Protein AF-A0A848U2Q2-F1 (afdb_monomer_lite)

pLDDT: mean 91.68, std 9.93, range [46.81, 97.69]

Secondary structure (DSSP, 8-state):
-HHHHHHHHHHGGGS-S------HHHHHGGGGT--HHHH-TTSHHHHHHHHHHHHHHHHHHTT-

Radius of gyration: 13.92 Å; chains: 1; bounding box: 35×26×33 Å

Foldseek 3Di:
DVVVVVCCVVCPPVDDPQDQDDDPLCVCQVVVVHHSCVSPVPTPNNVSVVVRVVRVVVVVVVVD

Structure (mmCIF, N/CA/C/O backbone):
data_AF-A0A848U2Q2-F1
#
_entry.id   AF-A0A848U2Q2-F1
#
loop_
_atom_site.group_PDB
_atom_site.id
_atom_site.type_symbol
_atom_site.label_atom_id
_atom_site.label_alt_id
_atom_site.label_comp_id
_atom_site.label_asym_id
_atom_site.label_entity_id
_atom_site.label_seq_id
_atom_site.pdbx_PDB_ins_code
_atom_site.Cartn_x
_atom_site.Cartn_y
_atom_site.Cartn_z
_atom_site.occupancy
_atom_site.B_iso_or_equiv
_atom_site.auth_seq_id
_atom_site.auth_comp_id
_atom_site.auth_asym_id
_atom_site.auth_atom_id
_atom_site.pdbx_PDB_model_num
ATOM 1 N N . ASN A 1 1 ? 8.001 8.901 13.381 1.00 66.25 1 ASN A N 1
ATOM 2 C CA . ASN A 1 1 ? 7.524 9.301 12.037 1.00 66.25 1 ASN A CA 1
ATOM 3 C C . ASN A 1 1 ? 6.602 10.496 12.237 1.00 66.25 1 ASN A C 1
ATOM 5 O O . ASN A 1 1 ? 5.393 10.319 12.182 1.00 66.25 1 ASN A O 1
ATOM 9 N N . GLN A 1 2 ? 7.143 11.692 12.499 1.00 83.19 2 GLN A N 1
ATOM 10 C CA . GLN A 1 2 ? 6.335 12.832 12.979 1.00 83.19 2 GLN A CA 1
ATOM 11 C C . GLN A 1 2 ? 5.145 13.161 12.064 1.00 83.19 2 GLN A C 1
ATOM 13 O O . GLN A 1 2 ? 4.024 13.285 12.538 1.00 83.19 2 GLN A O 1
ATOM 18 N N . VAL A 1 3 ? 5.354 13.161 10.744 1.00 86.12 3 VAL A N 1
ATOM 19 C CA . VAL A 1 3 ? 4.285 13.412 9.760 1.00 86.12 3 VAL A CA 1
ATOM 20 C C . VAL A 1 3 ? 3.170 12.359 9.821 1.00 86.12 3 VAL A C 1
ATOM 22 O O . VAL A 1 3 ? 1.996 12.690 9.715 1.00 86.12 3 VAL A O 1
ATOM 25 N N . VAL A 1 4 ? 3.508 11.080 10.019 1.00 87.94 4 VAL A N 1
ATOM 26 C CA . VAL A 1 4 ? 2.502 10.003 10.106 1.00 87.94 4 VAL A CA 1
ATOM 27 C C . VAL A 1 4 ? 1.663 10.154 11.371 1.00 87.94 4 VAL A C 1
ATOM 29 O O . VAL A 1 4 ? 0.453 9.950 11.334 1.00 87.94 4 VAL A O 1
ATOM 32 N N . GLU A 1 5 ? 2.299 10.517 12.483 1.00 90.06 5 GLU A N 1
ATOM 33 C CA . GLU A 1 5 ? 1.627 10.743 13.764 1.00 90.06 5 GLU A CA 1
ATOM 34 C C . GLU A 1 5 ? 0.675 11.947 13.688 1.00 90.06 5 GLU A C 1
ATOM 36 O O . GLU A 1 5 ? -0.461 11.852 14.147 1.00 90.06 5 GLU A O 1
ATOM 41 N N . GLU A 1 6 ? 1.079 13.042 13.037 1.00 92.81 6 GLU A N 1
ATOM 42 C CA . GLU A 1 6 ? 0.219 14.212 12.812 1.00 92.81 6 GLU A CA 1
ATOM 43 C C . GLU A 1 6 ? -0.974 13.906 11.903 1.00 92.81 6 GLU A C 1
ATOM 45 O O . GLU A 1 6 ? -2.105 14.264 12.237 1.00 92.81 6 GLU A O 1
ATOM 50 N N . VAL A 1 7 ? -0.751 13.195 10.791 1.00 92.06 7 VAL A N 1
ATOM 51 C CA . VAL A 1 7 ? -1.826 12.766 9.882 1.00 92.06 7 VAL A CA 1
ATOM 52 C C . VAL A 1 7 ? -2.825 11.883 10.629 1.00 92.06 7 VAL A C 1
ATOM 54 O O . VAL A 1 7 ? -4.029 12.125 10.566 1.00 92.06 7 VAL A O 1
ATOM 57 N N . ARG A 1 8 ? -2.346 10.908 11.410 1.00 91.50 8 ARG A N 1
ATOM 58 C CA . ARG A 1 8 ? -3.222 10.057 12.229 1.00 91.50 8 ARG A CA 1
ATOM 59 C C . ARG A 1 8 ? -3.983 10.860 13.280 1.00 91.50 8 ARG A C 1
ATOM 61 O O . ARG A 1 8 ? -5.168 10.628 13.459 1.00 91.50 8 ARG A O 1
ATOM 68 N N . LYS A 1 9 ? -3.343 11.825 13.943 1.00 93.00 9 LYS A N 1
ATOM 69 C CA . LYS A 1 9 ? -3.997 12.674 14.951 1.00 93.00 9 LYS A CA 1
ATOM 70 C C . LYS A 1 9 ? -5.090 13.563 14.352 1.00 93.00 9 LYS A C 1
ATOM 72 O O . LYS A 1 9 ? -6.089 13.816 15.017 1.00 93.00 9 LYS A O 1
ATOM 77 N N . HIS A 1 10 ? -4.878 14.089 13.148 1.00 94.44 10 HIS A N 1
ATOM 78 C CA . HIS A 1 10 ? -5.808 15.034 12.534 1.00 94.44 10 HIS A CA 1
ATOM 79 C C . HIS A 1 10 ? -6.982 14.342 11.834 1.00 94.44 10 HIS A C 1
ATOM 81 O O . HIS A 1 10 ? -8.105 14.833 11.895 1.00 94.44 10 HIS A O 1
ATOM 87 N N . PHE A 1 11 ? -6.727 13.211 11.174 1.00 92.56 11 PHE A N 1
ATOM 88 C CA . PHE A 1 11 ? -7.715 12.536 10.333 1.00 92.56 11 PHE A CA 1
ATOM 89 C C . PHE A 1 11 ? -8.280 11.247 10.958 1.00 92.56 11 PHE A C 1
ATOM 91 O O . PHE A 1 11 ? -9.266 10.726 10.440 1.00 92.56 11 PHE A O 1
ATOM 98 N N . SER A 1 12 ? -7.699 10.755 12.060 1.00 88.12 12 SER A N 1
ATOM 99 C CA . SER A 1 12 ? -8.164 9.617 12.870 1.00 88.12 12 SER A CA 1
ATOM 100 C C . SER A 1 12 ? -8.713 8.461 12.024 1.00 88.12 12 SER A C 1
ATOM 102 O O . SER A 1 12 ? -7.963 7.837 11.272 1.00 88.12 12 SER A O 1
ATOM 104 N N . ASP A 1 13 ? -10.023 8.207 12.090 1.00 86.75 13 ASP A N 1
ATOM 105 C CA . ASP A 1 13 ? -10.682 7.059 11.463 1.00 86.75 13 ASP A CA 1
ATOM 106 C C . ASP A 1 13 ? -10.701 7.113 9.927 1.00 86.75 13 ASP A C 1
ATOM 108 O O . ASP A 1 13 ? -10.886 6.080 9.275 1.00 86.75 13 ASP A O 1
ATOM 112 N N . MET A 1 14 ? -10.455 8.288 9.335 1.00 89.00 14 MET A N 1
ATOM 113 C CA . MET A 1 14 ? -10.327 8.454 7.882 1.00 89.00 14 MET A CA 1
ATOM 114 C C . MET A 1 14 ? -8.995 7.924 7.337 1.00 89.00 14 MET A C 1
ATOM 116 O O . MET A 1 14 ? -8.840 7.792 6.123 1.00 89.00 14 MET A O 1
ATOM 120 N N . VAL A 1 15 ? -8.023 7.630 8.205 1.00 93.06 15 VAL A N 1
ATOM 121 C CA . VAL A 1 15 ? -6.717 7.096 7.804 1.00 93.06 15 VAL A CA 1
ATOM 122 C C . VAL A 1 15 ? -6.728 5.575 7.921 1.00 93.06 15 VAL A C 1
ATOM 124 O O . VAL A 1 15 ? -7.283 5.004 8.863 1.00 93.06 15 VAL A O 1
ATOM 127 N N . PHE A 1 16 ? -6.099 4.913 6.952 1.00 94.06 16 PHE A N 1
ATOM 128 C CA . PHE A 1 16 ? -5.797 3.489 7.045 1.00 94.06 16 PHE A CA 1
ATOM 129 C C . PHE A 1 16 ? -4.546 3.253 7.901 1.00 94.06 16 PHE A C 1
ATOM 131 O O . PHE A 1 16 ? -3.570 4.006 7.844 1.00 94.06 16 PHE A O 1
ATOM 138 N N . ASP A 1 17 ? -4.545 2.173 8.671 1.00 93.00 17 ASP A N 1
ATOM 139 C CA . ASP A 1 17 ? -3.390 1.723 9.434 1.00 93.00 17 ASP A CA 1
ATOM 140 C C . ASP A 1 17 ? -2.280 1.182 8.537 1.00 93.00 17 ASP A C 1
ATOM 142 O O . ASP A 1 17 ? -1.094 1.315 8.865 1.00 93.00 17 ASP A O 1
ATOM 146 N N . THR A 1 18 ? -2.648 0.601 7.396 1.00 95.50 18 THR A N 1
ATOM 147 C CA . THR A 1 18 ? -1.698 0.049 6.437 1.00 95.50 18 THR A CA 1
ATOM 148 C C . THR A 1 18 ? -0.856 1.147 5.782 1.00 95.50 18 THR A C 1
ATOM 150 O O . THR A 1 18 ? -1.360 2.021 5.081 1.00 95.50 18 THR A O 1
ATOM 153 N N . ILE A 1 19 ? 0.469 1.062 5.943 1.00 93.81 19 ILE A N 1
ATOM 154 C CA . ILE A 1 19 ? 1.426 1.993 5.333 1.00 93.81 19 ILE A CA 1
ATOM 155 C C . ILE A 1 19 ? 1.943 1.425 4.008 1.00 93.81 19 ILE A C 1
ATOM 157 O O . ILE A 1 19 ? 2.605 0.386 3.979 1.00 93.81 19 ILE A O 1
ATOM 161 N N . ILE A 1 20 ? 1.737 2.155 2.909 1.00 94.62 20 ILE A N 1
ATOM 162 C CA . ILE A 1 20 ? 2.355 1.833 1.618 1.00 94.62 20 ILE A CA 1
ATOM 163 C C . ILE A 1 20 ? 3.802 2.340 1.605 1.00 94.62 20 ILE A C 1
ATOM 165 O O . ILE A 1 20 ? 4.078 3.518 1.387 1.00 94.62 20 ILE A O 1
ATOM 169 N N . GLN A 1 21 ? 4.750 1.438 1.860 1.00 91.06 21 GLN A N 1
ATOM 170 C CA . GLN A 1 21 ? 6.178 1.760 1.829 1.00 91.06 21 GLN A CA 1
ATOM 171 C C . GLN A 1 21 ? 6.685 2.017 0.404 1.00 91.06 21 GLN A C 1
ATOM 173 O O . GLN A 1 21 ? 6.289 1.335 -0.544 1.00 91.06 21 GLN A O 1
ATOM 178 N N . ARG A 1 22 ? 7.645 2.943 0.267 1.00 91.75 22 ARG A N 1
ATOM 179 C CA . ARG A 1 22 ? 8.358 3.164 -0.997 1.00 91.75 22 ARG A CA 1
ATOM 180 C C . ARG A 1 22 ? 9.065 1.875 -1.414 1.00 91.75 22 ARG A C 1
ATOM 182 O O . ARG A 1 22 ? 9.820 1.292 -0.637 1.00 91.75 22 ARG A O 1
ATOM 189 N N . ASN A 1 23 ? 8.823 1.433 -2.639 1.00 93.62 23 ASN A N 1
ATOM 190 C CA . ASN A 1 23 ? 9.343 0.173 -3.147 1.00 93.62 23 ASN A CA 1
ATOM 191 C C . ASN A 1 23 ? 9.668 0.311 -4.639 1.00 93.62 23 ASN A C 1
ATOM 193 O O . ASN A 1 23 ? 8.858 0.842 -5.391 1.00 93.62 23 ASN A O 1
ATOM 197 N N . VAL A 1 24 ? 10.846 -0.169 -5.054 1.00 96.62 24 VAL A N 1
ATOM 198 C CA . VAL A 1 24 ? 11.324 -0.055 -6.445 1.00 96.62 24 VAL A CA 1
ATOM 199 C C . VAL A 1 24 ? 10.375 -0.763 -7.411 1.00 96.62 24 VAL A C 1
ATOM 201 O O . VAL A 1 24 ? 9.931 -0.144 -8.368 1.00 96.62 24 VAL A O 1
ATOM 204 N N . ARG A 1 25 ? 9.962 -2.001 -7.102 1.00 96.44 25 ARG A N 1
ATOM 205 C CA . ARG A 1 25 ? 9.020 -2.771 -7.934 1.00 96.44 25 ARG A CA 1
ATOM 206 C C . ARG A 1 25 ? 7.679 -2.060 -8.091 1.00 96.44 25 ARG A C 1
ATOM 208 O O . ARG A 1 25 ? 7.128 -2.019 -9.183 1.00 96.44 25 ARG A O 1
ATOM 215 N N . LEU A 1 26 ? 7.183 -1.443 -7.015 1.00 96.06 26 LEU A N 1
ATOM 216 C CA . LEU A 1 26 ? 5.965 -0.628 -7.050 1.00 96.06 26 LEU A CA 1
ATOM 217 C C . LEU A 1 26 ? 6.108 0.605 -7.951 1.00 96.06 26 LEU A C 1
ATOM 219 O O . LEU A 1 26 ? 5.145 0.982 -8.609 1.00 96.06 26 LEU A O 1
ATOM 223 N N . SER A 1 27 ? 7.287 1.228 -7.993 1.00 96.56 27 SER A N 1
ATOM 224 C CA . SER A 1 27 ? 7.568 2.342 -8.905 1.00 96.56 27 SER A CA 1
ATOM 225 C C . SER A 1 27 ? 7.795 1.897 -10.354 1.00 96.56 27 SER A C 1
ATOM 227 O O . SER A 1 27 ? 7.531 2.677 -11.261 1.00 96.56 27 SER A O 1
ATOM 229 N N . GLU A 1 28 ? 8.264 0.667 -10.579 1.00 97.69 28 GLU A N 1
ATOM 230 C CA . GLU A 1 28 ? 8.492 0.094 -11.911 1.00 97.69 28 GLU A CA 1
ATOM 231 C C . GLU A 1 28 ? 7.194 -0.380 -12.575 1.00 97.69 28 GLU A C 1
ATOM 233 O O . GLU A 1 28 ? 7.015 -0.143 -13.766 1.00 97.69 28 GLU A O 1
ATOM 238 N N . ALA A 1 29 ? 6.274 -0.995 -11.822 1.00 97.44 29 ALA A N 1
ATOM 239 C CA . ALA A 1 29 ? 5.053 -1.609 -12.357 1.00 97.44 29 ALA A CA 1
ATOM 240 C C . ALA A 1 29 ? 4.245 -0.719 -13.339 1.00 97.44 29 ALA A C 1
ATOM 242 O O . ALA A 1 29 ? 3.885 -1.216 -14.411 1.00 97.44 29 ALA A O 1
ATOM 243 N N 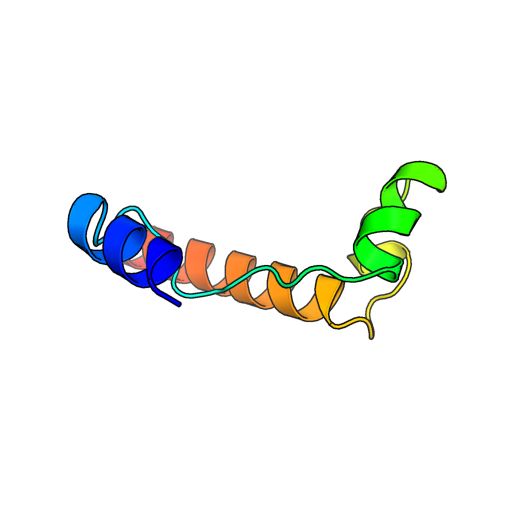. PRO A 1 30 ? 4.028 0.594 -13.081 1.00 96.31 30 PRO A N 1
ATOM 244 C CA . PRO A 1 30 ? 3.340 1.479 -14.025 1.00 96.31 30 PRO A CA 1
ATOM 245 C C . PRO A 1 30 ? 4.025 1.588 -15.392 1.00 96.31 30 PRO A C 1
ATOM 2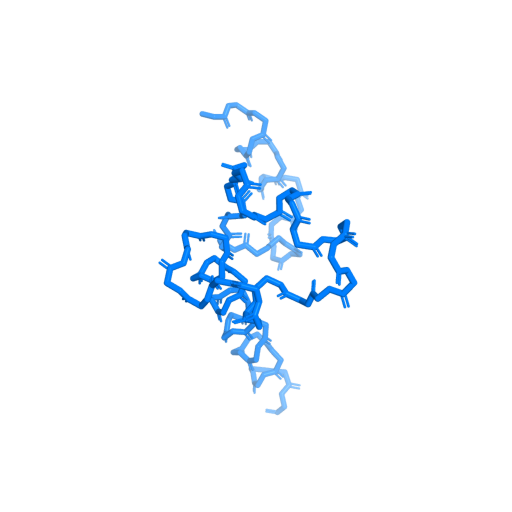47 O O . PRO A 1 30 ? 3.340 1.650 -16.409 1.00 96.31 30 PRO A O 1
ATOM 250 N N . SER A 1 31 ? 5.360 1.567 -15.438 1.00 97.56 31 SER A N 1
ATOM 251 C CA . SER A 1 31 ? 6.132 1.630 -16.688 1.00 97.56 31 SER A CA 1
ATOM 252 C C . SER A 1 31 ? 5.939 0.389 -17.562 1.00 97.56 31 SER A C 1
ATOM 254 O O . SER A 1 31 ? 6.087 0.470 -18.777 1.00 97.56 31 SER A O 1
ATOM 256 N N . TYR A 1 32 ? 5.582 -0.746 -16.954 1.00 96.69 32 TYR A N 1
ATOM 257 C CA . TYR A 1 32 ? 5.237 -1.987 -17.654 1.00 96.69 32 TYR A CA 1
ATOM 258 C C . TYR A 1 32 ? 3.735 -2.090 -17.970 1.00 96.69 32 TYR A C 1
ATOM 260 O O . TYR A 1 32 ? 3.307 -3.059 -18.592 1.00 96.69 32 TYR A O 1
ATOM 268 N N . GLY A 1 33 ? 2.922 -1.107 -17.563 1.00 97.62 33 GLY A N 1
ATOM 269 C CA . GLY A 1 33 ? 1.469 -1.141 -17.743 1.00 97.62 33 GLY A CA 1
ATOM 270 C C . GLY A 1 33 ? 0.778 -2.209 -16.892 1.00 97.62 33 GLY A C 1
ATOM 271 O O . GLY A 1 33 ? -0.317 -2.658 -17.230 1.00 97.62 33 GLY A O 1
ATOM 272 N N . GLU A 1 34 ? 1.410 -2.639 -15.799 1.00 97.12 34 GLU A N 1
ATOM 273 C CA . GLU A 1 34 ? 0.907 -3.702 -14.935 1.00 97.12 34 GLU A CA 1
ATOM 274 C C . GLU A 1 34 ? 0.607 -3.185 -13.525 1.00 97.12 34 GLU A C 1
ATOM 276 O O . GLU A 1 34 ? 1.232 -2.249 -13.025 1.00 97.12 34 GLU A O 1
ATOM 281 N N . SER A 1 35 ? -0.358 -3.811 -12.846 1.00 96.94 35 SER A N 1
ATOM 282 C CA . SER A 1 35 ? -0.536 -3.588 -11.411 1.00 96.94 35 SER A CA 1
ATOM 283 C C . SER A 1 35 ? 0.629 -4.212 -10.643 1.00 96.94 35 SER A C 1
ATOM 285 O O . SER A 1 35 ? 1.210 -5.203 -11.083 1.00 96.94 35 SER A O 1
ATOM 287 N N . ILE A 1 36 ? 0.937 -3.700 -9.448 1.00 97.38 36 ILE A N 1
ATOM 288 C CA . ILE A 1 36 ? 2.016 -4.261 -8.617 1.00 97.38 36 ILE A CA 1
ATOM 289 C C . ILE A 1 36 ? 1.810 -5.745 -8.284 1.00 97.38 36 ILE A C 1
ATOM 291 O O . ILE A 1 36 ? 2.779 -6.486 -8.165 1.00 97.38 36 ILE A O 1
ATOM 295 N N . ILE A 1 37 ? 0.555 -6.196 -8.188 1.00 97.19 37 ILE A N 1
ATOM 296 C CA . ILE A 1 37 ? 0.221 -7.604 -7.943 1.00 97.19 37 ILE A CA 1
ATOM 297 C C . ILE A 1 37 ? 0.630 -8.464 -9.143 1.00 97.19 37 ILE A C 1
ATOM 299 O O . ILE A 1 37 ? 1.168 -9.550 -8.957 1.00 97.19 37 ILE A O 1
ATOM 303 N N . LYS A 1 38 ? 0.383 -7.984 -10.368 1.00 97.62 38 LYS A N 1
ATOM 304 C CA . LYS A 1 38 ? 0.734 -8.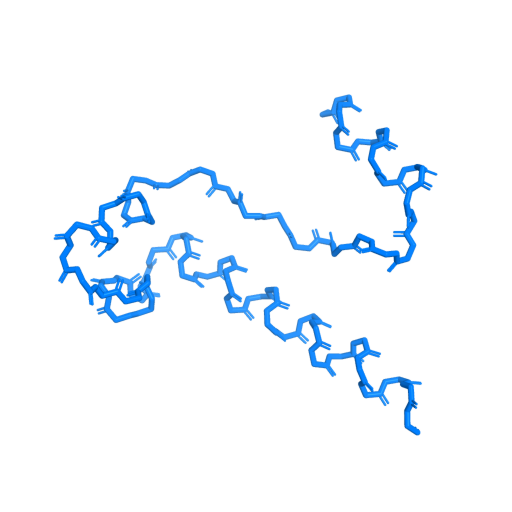707 -11.593 1.00 97.62 38 LYS A CA 1
ATOM 305 C C . LYS A 1 38 ? 2.240 -8.662 -11.867 1.00 97.62 38 LYS A C 1
ATOM 307 O O . LYS A 1 38 ? 2.811 -9.687 -12.214 1.00 97.62 38 LYS A O 1
ATOM 312 N N . TYR A 1 39 ? 2.855 -7.500 -11.656 1.00 97.44 39 TYR A N 1
ATOM 313 C CA . TYR A 1 39 ? 4.274 -7.266 -11.908 1.00 97.44 39 TYR A CA 1
ATOM 314 C C . TYR A 1 39 ? 5.182 -8.054 -10.951 1.00 97.44 39 TYR A C 1
ATOM 316 O O . TYR A 1 39 ? 6.121 -8.717 -11.382 1.00 97.44 39 TYR A O 1
ATOM 324 N N . ASP A 1 40 ? 4.906 -7.993 -9.643 1.00 97.00 40 ASP A N 1
ATOM 325 C CA . ASP A 1 40 ? 5.638 -8.753 -8.628 1.00 97.00 40 ASP A CA 1
ATOM 326 C C . ASP A 1 40 ? 4.780 -8.949 -7.369 1.00 97.00 40 ASP A C 1
ATOM 328 O O . ASP A 1 40 ? 4.832 -8.164 -6.413 1.00 97.00 40 ASP A O 1
ATOM 332 N N . ALA A 1 41 ? 4.017 -10.044 -7.355 1.00 96.12 41 ALA A N 1
ATOM 333 C CA . ALA A 1 41 ? 3.166 -10.445 -6.235 1.00 96.12 41 ALA A CA 1
ATOM 334 C C . ALA A 1 41 ? 3.939 -10.698 -4.927 1.00 96.12 41 ALA A C 1
ATOM 336 O O . ALA A 1 41 ? 3.352 -10.626 -3.848 1.00 96.12 41 ALA A O 1
ATOM 337 N N . SER A 1 42 ? 5.242 -10.992 -5.007 1.00 96.12 42 SER A N 1
ATOM 338 C CA . SER A 1 42 ? 6.095 -11.249 -3.841 1.00 96.12 42 SER A CA 1
ATOM 339 C C . SER A 1 42 ? 6.700 -9.972 -3.246 1.00 96.12 42 SER A C 1
ATOM 341 O O . SER A 1 42 ? 7.269 -9.991 -2.152 1.00 96.12 42 SER A O 1
ATOM 343 N N . SER A 1 43 ? 6.567 -8.841 -3.946 1.00 96.25 43 SER A N 1
ATOM 344 C CA . SER A 1 43 ? 7.117 -7.565 -3.506 1.00 96.25 43 SER A CA 1
ATOM 345 C C . SER A 1 43 ? 6.438 -7.042 -2.236 1.00 96.25 43 SER A C 1
ATOM 347 O O . SER A 1 43 ? 5.240 -7.212 -2.001 1.00 96.25 43 SER A O 1
ATOM 349 N N . LYS A 1 44 ? 7.192 -6.268 -1.442 1.00 96.31 44 LYS A N 1
ATOM 350 C CA . LYS A 1 44 ? 6.625 -5.509 -0.312 1.00 96.31 44 LYS A CA 1
ATOM 351 C C . LYS A 1 44 ? 5.518 -4.547 -0.759 1.00 96.31 44 LYS A C 1
ATOM 353 O O . LYS A 1 44 ? 4.583 -4.309 -0.006 1.00 96.31 44 LYS A O 1
ATOM 358 N N . GLY A 1 45 ? 5.615 -4.000 -1.975 1.00 96.06 45 GLY A N 1
ATOM 359 C CA . GLY A 1 45 ? 4.579 -3.140 -2.548 1.00 96.06 45 GLY A CA 1
ATOM 360 C C . GLY A 1 45 ? 3.255 -3.882 -2.722 1.00 96.06 45 GLY A C 1
ATOM 361 O O . GLY A 1 45 ? 2.222 -3.388 -2.274 1.00 96.06 45 GLY A O 1
ATOM 362 N N . ALA A 1 46 ? 3.296 -5.088 -3.297 1.00 97.31 46 ALA A N 1
ATOM 363 C CA . ALA A 1 46 ? 2.118 -5.935 -3.459 1.00 97.31 46 ALA A CA 1
ATOM 364 C C . ALA A 1 46 ? 1.509 -6.316 -2.104 1.00 97.31 46 ALA A C 1
ATOM 366 O O . ALA A 1 46 ? 0.310 -6.130 -1.901 1.00 97.31 46 ALA A O 1
ATOM 367 N N . ALA A 1 47 ? 2.335 -6.754 -1.149 1.00 97.50 47 ALA A N 1
ATOM 368 C CA . ALA A 1 47 ? 1.874 -7.097 0.196 1.00 97.50 47 ALA A CA 1
ATOM 369 C C . ALA A 1 47 ? 1.186 -5.914 0.905 1.00 97.50 47 ALA A C 1
ATOM 371 O O . ALA A 1 47 ? 0.110 -6.078 1.480 1.00 97.50 47 ALA A O 1
ATOM 372 N N . ASN A 1 48 ? 1.755 -4.706 0.817 1.00 97.50 48 ASN A N 1
ATOM 373 C CA . ASN A 1 48 ? 1.165 -3.507 1.417 1.00 97.50 48 ASN A CA 1
ATOM 374 C C . ASN A 1 48 ? -0.208 -3.175 0.806 1.00 97.50 48 ASN A C 1
ATOM 376 O O . ASN A 1 48 ? -1.149 -2.894 1.543 1.00 97.50 48 ASN A O 1
ATOM 380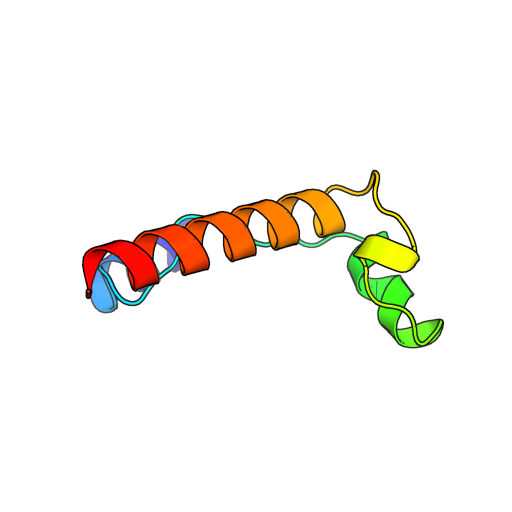 N N . TYR A 1 49 ? -0.353 -3.252 -0.521 1.00 96.75 49 TYR A N 1
ATOM 381 C CA . TYR A 1 49 ? -1.641 -3.000 -1.178 1.00 96.75 49 TYR A CA 1
ATOM 382 C C . TYR A 1 49 ? -2.697 -4.059 -0.842 1.00 96.75 49 TYR A C 1
ATOM 384 O O . TYR A 1 49 ? -3.859 -3.708 -0.642 1.00 96.75 49 TYR A O 1
ATOM 392 N N . LEU A 1 50 ? -2.313 -5.335 -0.729 1.00 96.75 50 LEU A N 1
ATOM 393 C CA . LEU A 1 50 ? -3.231 -6.400 -0.311 1.00 96.75 50 LEU A CA 1
ATOM 394 C C . LEU A 1 50 ? -3.701 -6.210 1.137 1.00 96.75 50 LEU A C 1
ATOM 396 O O . LEU A 1 50 ? -4.884 -6.381 1.429 1.00 96.75 50 LEU A O 1
ATOM 400 N N . ASN A 1 51 ? -2.804 -5.802 2.038 1.00 97.38 51 ASN A N 1
ATOM 401 C CA . ASN A 1 51 ? -3.167 -5.479 3.418 1.00 97.38 51 ASN A CA 1
ATOM 402 C C . ASN A 1 51 ? -4.135 -4.290 3.487 1.00 97.38 51 ASN A C 1
ATOM 404 O O . ASN A 1 51 ? -5.150 -4.379 4.173 1.00 97.38 51 ASN A O 1
ATOM 408 N N . MET A 1 52 ? -3.883 -3.235 2.706 1.00 96.44 52 MET A N 1
ATOM 409 C CA . MET A 1 52 ? -4.758 -2.062 2.642 1.00 96.44 52 MET A CA 1
ATOM 410 C C . MET A 1 52 ? -6.137 -2.427 2.079 1.00 96.44 52 MET A C 1
ATOM 412 O O . MET A 1 52 ? -7.155 -1.985 2.602 1.00 96.44 52 MET A O 1
ATOM 416 N N . ALA A 1 53 ? -6.191 -3.271 1.044 1.00 95.88 53 ALA A N 1
ATOM 417 C CA .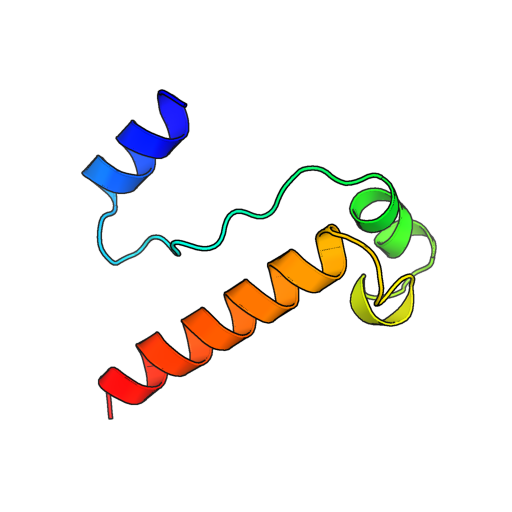 ALA A 1 53 ? -7.451 -3.766 0.494 1.00 95.88 53 ALA A CA 1
ATOM 418 C C . ALA A 1 53 ? -8.248 -4.572 1.534 1.00 95.88 53 ALA A C 1
ATOM 420 O O . ALA A 1 53 ? -9.451 -4.370 1.682 1.00 95.88 53 ALA A O 1
ATOM 421 N N . ASN A 1 54 ? -7.582 -5.445 2.297 1.00 95.75 54 ASN A N 1
ATOM 422 C CA . ASN A 1 54 ? -8.215 -6.182 3.392 1.00 95.75 54 ASN A CA 1
ATOM 423 C C . ASN A 1 54 ? -8.743 -5.251 4.489 1.00 95.75 54 ASN A C 1
ATOM 425 O O . ASN A 1 54 ? -9.828 -5.481 5.019 1.00 95.75 54 ASN A O 1
ATOM 429 N N . GLU A 1 55 ? -7.991 -4.208 4.834 1.00 95.69 55 GLU A N 1
ATOM 430 C CA . GLU A 1 55 ? -8.409 -3.199 5.805 1.00 95.69 55 GLU A CA 1
ATOM 431 C C . GLU A 1 55 ? -9.642 -2.423 5.324 1.00 95.69 55 GLU A C 1
ATOM 433 O O . GLU A 1 55 ? -10.618 -2.299 6.062 1.00 95.69 55 GLU A O 1
ATOM 438 N N . LEU A 1 56 ? -9.648 -1.993 4.060 1.00 94.25 56 LEU A N 1
ATOM 439 C CA . LEU A 1 56 ? -10.786 -1.329 3.425 1.00 94.25 56 LEU A CA 1
ATOM 440 C C . LEU A 1 56 ? -12.043 -2.203 3.459 1.00 94.25 56 LEU A C 1
ATOM 442 O O . LEU A 1 56 ? -13.119 -1.729 3.819 1.00 94.25 56 LEU A O 1
ATOM 446 N N . LEU A 1 57 ? -11.916 -3.494 3.136 1.00 94.62 57 LEU A N 1
ATOM 447 C CA . LEU A 1 57 ? -13.041 -4.428 3.206 1.00 94.62 57 LEU A CA 1
ATOM 448 C C . LEU A 1 57 ? -13.567 -4.600 4.635 1.00 94.62 57 LEU A C 1
ATOM 450 O O . LEU A 1 57 ? -14.773 -4.754 4.810 1.00 94.62 57 LEU A O 1
ATOM 454 N N . LYS A 1 58 ? -12.694 -4.586 5.648 1.00 92.38 58 LYS A N 1
ATOM 455 C CA . LYS A 1 58 ? -13.106 -4.665 7.057 1.00 92.38 58 LYS A CA 1
ATOM 456 C C . LYS A 1 58 ? -13.854 -3.405 7.489 1.00 92.38 58 LYS A C 1
ATOM 458 O O . LYS A 1 58 ? -14.982 -3.537 7.951 1.00 92.38 58 LYS A O 1
ATOM 463 N N . LYS A 1 59 ? -13.296 -2.212 7.239 1.00 88.56 59 LYS A N 1
ATOM 464 C CA . LYS A 1 59 ? -13.955 -0.933 7.564 1.00 88.56 59 LYS A CA 1
ATOM 465 C C . LYS A 1 59 ? -15.328 -0.808 6.889 1.00 88.56 59 LYS A C 1
ATOM 467 O O . LYS A 1 59 ? -16.297 -0.407 7.523 1.00 88.56 59 LY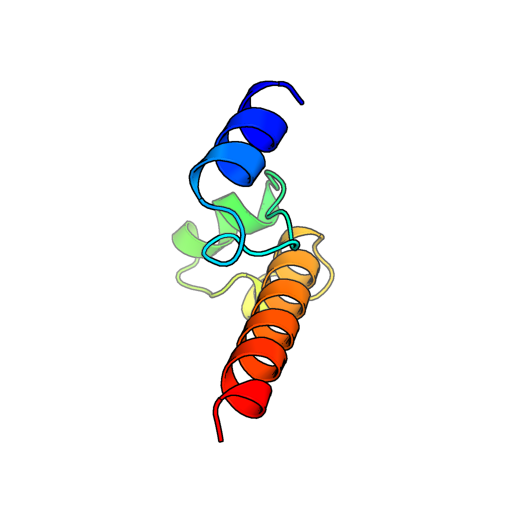S A O 1
ATOM 472 N N . ASN A 1 60 ? -15.445 -1.236 5.629 1.00 86.06 60 ASN A N 1
ATOM 473 C CA . ASN A 1 60 ? -16.723 -1.195 4.911 1.00 86.06 60 ASN A CA 1
ATOM 474 C C . ASN A 1 60 ? -17.749 -2.211 5.439 1.00 86.06 60 ASN A C 1
ATOM 476 O O . ASN A 1 60 ? -18.943 -1.932 5.403 1.00 86.06 60 ASN A O 1
ATOM 480 N N . LYS A 1 61 ? -17.316 -3.384 5.923 1.00 77.75 61 LYS A N 1
ATOM 481 C CA . LYS A 1 61 ? -18.216 -4.404 6.492 1.00 77.75 61 LYS A CA 1
ATOM 482 C C . LYS A 1 61 ? -18.779 -4.021 7.858 1.00 77.75 61 LYS A C 1
ATOM 484 O O . LYS A 1 61 ? -19.861 -4.478 8.190 1.00 77.75 61 LYS A O 1
ATOM 489 N N . GLU A 1 62 ? -18.074 -3.198 8.627 1.00 60.41 62 GLU A N 1
ATOM 490 C CA . GLU A 1 62 ? -18.573 -2.659 9.902 1.00 60.41 62 GLU A CA 1
ATOM 491 C C . GLU A 1 62 ? -19.673 -1.600 9.712 1.00 60.41 62 GLU A C 1
ATOM 493 O O . GLU A 1 62 ? -20.355 -1.246 10.667 1.00 60.41 62 GLU A O 1
ATOM 498 N N . THR A 1 63 ? -19.870 -1.106 8.482 1.00 54.91 63 THR A N 1
ATOM 499 C CA . THR A 1 63 ? -20.867 -0.071 8.153 1.00 54.91 63 THR A CA 1
ATOM 500 C C . THR A 1 63 ? -22.175 -0.657 7.584 1.00 54.91 63 THR A C 1
ATOM 502 O O . THR A 1 63 ? -23.009 0.096 7.082 1.00 54.91 63 THR A O 1
ATOM 505 N N . VAL A 1 64 ? -22.365 -1.986 7.629 1.00 46.81 64 VAL A N 1
ATOM 506 C CA . VAL A 1 64 ? -23.571 -2.684 7.130 1.00 46.81 64 VAL A CA 1
ATOM 507 C C . VAL A 1 64 ? -24.368 -3.296 8.272 1.00 46.81 64 VAL A C 1
ATOM 509 O O . VAL A 1 64 ? -23.749 -3.993 9.105 1.00 46.81 64 VAL A O 1
#

Sequence (64 aa):
NQVVEEVRKHFSDMVFDTIIQRNVRLSEAPSYGESIIKYDASSKGAANYLNMANELLKKNKETV